Protein AF-A0A964I3G6-F1 (afdb_monomer)

Structure (mmCIF, N/CA/C/O backbone):
data_AF-A0A964I3G6-F1
#
_entry.id   AF-A0A964I3G6-F1
#
loop_
_atom_site.group_PDB
_atom_site.id
_atom_site.type_symbol
_atom_site.label_atom_id
_atom_site.label_alt_id
_atom_site.label_comp_id
_atom_site.label_asym_id
_atom_site.label_entity_id
_atom_site.label_seq_id
_atom_site.pdbx_PDB_ins_code
_atom_site.Cartn_x
_atom_site.Cartn_y
_atom_site.Cartn_z
_atom_site.occupancy
_atom_site.B_iso_or_equiv
_atom_site.auth_seq_id
_atom_site.auth_comp_id
_atom_site.auth_asym_id
_atom_site.auth_atom_id
_atom_site.pdbx_PDB_model_num
ATOM 1 N N . LYS A 1 1 ? 7.035 -9.611 17.360 1.00 90.06 1 LYS A N 1
ATOM 2 C CA . LYS A 1 1 ? 5.694 -9.420 17.974 1.00 90.06 1 LYS A CA 1
ATOM 3 C C . LYS A 1 1 ? 5.381 -7.934 17.898 1.00 90.06 1 LYS A C 1
ATOM 5 O O . LYS A 1 1 ? 6.215 -7.165 18.356 1.00 90.06 1 LYS A O 1
ATOM 10 N N . HIS A 1 2 ? 4.250 -7.549 17.307 1.00 95.50 2 HIS A N 1
ATOM 11 C CA . HIS A 1 2 ? 3.854 -6.147 17.123 1.00 95.50 2 HIS A CA 1
ATOM 12 C C . HIS A 1 2 ? 2.390 -5.980 17.534 1.00 95.50 2 HIS A C 1
ATOM 14 O O . HIS A 1 2 ? 1.595 -6.895 17.319 1.00 95.50 2 HIS A O 1
ATOM 20 N N . SER A 1 3 ? 2.056 -4.851 18.157 1.00 96.94 3 SER A N 1
ATOM 21 C CA . SER A 1 3 ? 0.677 -4.527 18.528 1.00 96.94 3 SER A CA 1
ATOM 22 C C . SER A 1 3 ? -0.135 -4.193 17.282 1.00 96.94 3 SER A C 1
ATOM 24 O O . SER A 1 3 ? 0.332 -3.455 16.418 1.00 96.94 3 SER A O 1
ATOM 26 N N . ILE A 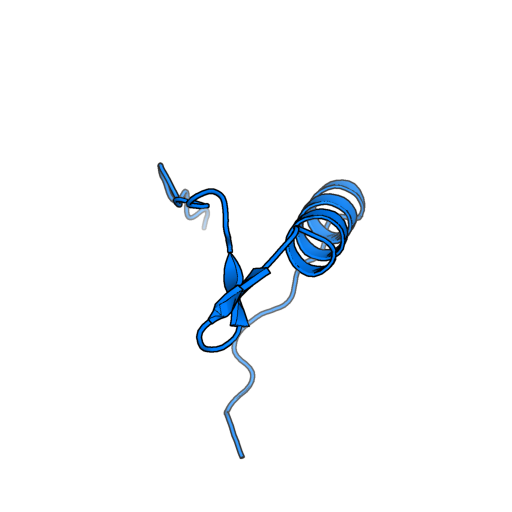1 4 ? -1.356 -4.712 17.209 1.00 95.75 4 ILE A N 1
ATOM 27 C CA . ILE A 1 4 ? -2.312 -4.383 16.149 1.00 95.75 4 ILE A CA 1
ATOM 28 C C . ILE A 1 4 ? -3.076 -3.125 16.580 1.00 95.75 4 ILE A C 1
ATOM 30 O O . ILE A 1 4 ? -3.558 -3.069 17.710 1.00 95.75 4 ILE A O 1
ATOM 34 N N . PHE A 1 5 ? -3.163 -2.120 15.702 1.00 94.75 5 PHE A N 1
ATOM 35 C CA . PHE A 1 5 ? -3.770 -0.810 16.000 1.00 94.75 5 PHE A CA 1
ATOM 36 C C . PHE A 1 5 ? -4.765 -0.314 14.933 1.00 94.75 5 PHE A C 1
ATOM 38 O O . PHE A 1 5 ? -5.234 0.817 15.013 1.00 94.75 5 PHE A O 1
ATOM 45 N N . GLY A 1 6 ? -5.100 -1.139 13.937 1.00 93.94 6 GLY A N 1
ATOM 46 C CA . GLY A 1 6 ? -6.052 -0.787 12.883 1.00 93.94 6 GLY A CA 1
ATOM 47 C C . GLY A 1 6 ? -6.198 -1.884 11.829 1.00 93.94 6 GLY A C 1
ATOM 48 O O . GLY A 1 6 ? -5.440 -2.854 11.829 1.00 93.94 6 GLY A O 1
ATOM 49 N N . GLU A 1 7 ? -7.172 -1.712 10.936 1.00 94.62 7 GLU A N 1
ATOM 50 C CA . GLU A 1 7 ? -7.465 -2.609 9.812 1.00 94.62 7 GLU A CA 1
ATOM 51 C C . GLU A 1 7 ? -7.965 -1.813 8.593 1.00 94.62 7 GLU A C 1
ATOM 53 O O . GLU A 1 7 ? -8.500 -0.710 8.737 1.00 94.62 7 GLU A O 1
ATOM 58 N N . VAL A 1 8 ? -7.818 -2.378 7.392 1.00 95.31 8 VAL A N 1
ATOM 59 C CA . VAL A 1 8 ? -8.357 -1.799 6.150 1.00 95.31 8 VAL A CA 1
ATOM 60 C C . VAL A 1 8 ? -9.762 -2.355 5.917 1.00 95.31 8 VAL A C 1
ATOM 62 O O . VAL A 1 8 ? -9.919 -3.547 5.667 1.00 95.31 8 VAL A O 1
ATOM 65 N N . LYS A 1 9 ? -10.790 -1.502 5.996 1.00 93.38 9 LYS A N 1
ATOM 66 C CA . LYS A 1 9 ? -12.201 -1.937 5.955 1.00 93.38 9 LYS A CA 1
ATOM 67 C C . LYS A 1 9 ? -12.810 -2.030 4.557 1.00 93.38 9 LYS A C 1
ATOM 69 O O . LYS A 1 9 ? -13.728 -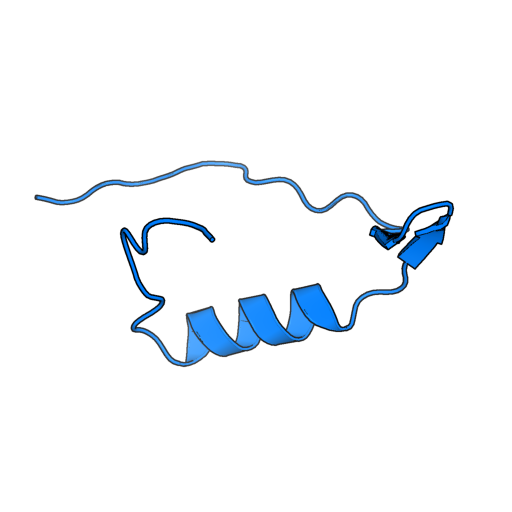2.811 4.345 1.00 93.38 9 LYS A O 1
ATOM 74 N N . ASP A 1 10 ? -12.346 -1.202 3.630 1.00 93.62 10 ASP A N 1
ATOM 75 C CA . ASP A 1 10 ? -12.944 -1.062 2.304 1.00 93.62 10 ASP A CA 1
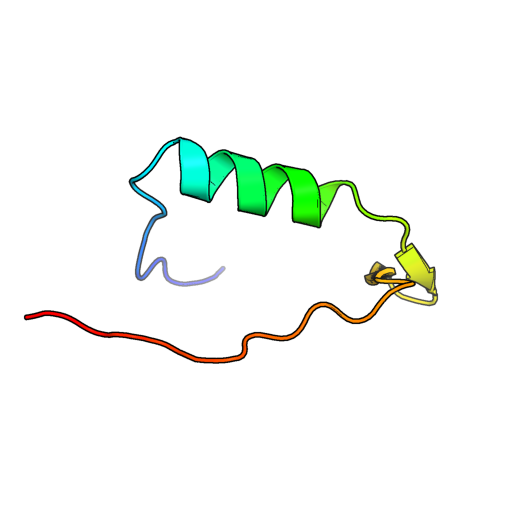ATOM 76 C C . ASP A 1 10 ? -12.262 -1.976 1.274 1.00 93.62 10 ASP A C 1
ATOM 78 O O . ASP A 1 10 ? -11.034 -2.038 1.210 1.00 93.62 10 ASP A O 1
ATOM 82 N N . ALA A 1 11 ? -13.054 -2.665 0.448 1.00 94.44 11 ALA A N 1
ATOM 83 C CA . ALA A 1 11 ? -12.549 -3.637 -0.524 1.00 94.44 11 ALA A CA 1
ATOM 84 C C . ALA A 1 11 ? -11.730 -2.981 -1.646 1.00 94.44 11 ALA A C 1
ATOM 86 O O . ALA A 1 11 ? -10.732 -3.547 -2.090 1.00 94.44 11 ALA A O 1
ATOM 87 N N . ALA A 1 12 ? -12.103 -1.772 -2.081 1.00 95.06 12 ALA A N 1
ATOM 88 C CA . ALA A 1 12 ? -11.308 -1.043 -3.067 1.00 95.06 12 ALA A CA 1
ATOM 89 C C . ALA A 1 12 ? -9.949 -0.636 -2.471 1.00 95.06 12 ALA A C 1
ATOM 91 O O . ALA A 1 12 ? -8.917 -0.759 -3.127 1.00 95.06 12 ALA A O 1
ATOM 92 N N . SER A 1 13 ? -9.935 -0.232 -1.200 1.00 94.69 13 SER A N 1
ATOM 93 C CA . SER A 1 13 ? -8.717 0.093 -0.454 1.00 94.69 13 SER A CA 1
ATOM 94 C C . SER A 1 13 ? -7.824 -1.131 -0.233 1.00 94.69 13 SER A C 1
ATOM 96 O O . SER A 1 13 ? -6.607 -1.021 -0.368 1.00 94.69 13 SER A O 1
ATOM 98 N N . GLN A 1 14 ? -8.403 -2.302 0.052 1.00 96.12 14 GLN A N 1
ATOM 99 C CA . GLN A 1 14 ? -7.662 -3.568 0.116 1.00 96.12 14 GLN A CA 1
ATOM 100 C C . GLN A 1 14 ? -7.020 -3.902 -1.237 1.00 96.12 14 GLN A C 1
ATOM 102 O O . GLN A 1 14 ? -5.820 -4.151 -1.284 1.00 96.12 14 GLN A O 1
ATOM 107 N N . GLY A 1 15 ? -7.761 -3.771 -2.342 1.00 97.00 15 GLY A N 1
ATOM 108 C CA . GLY A 1 15 ? -7.212 -3.996 -3.683 1.00 97.00 15 GLY A CA 1
ATOM 109 C C . GLY A 1 15 ? -6.046 -3.064 -4.040 1.00 97.00 15 GLY A C 1
ATOM 110 O O . GLY A 1 15 ? -5.118 -3.473 -4.733 1.00 97.00 15 GLY A O 1
ATOM 111 N N . VAL A 1 16 ? -6.040 -1.824 -3.535 1.00 95.56 16 VAL A N 1
ATOM 112 C CA . VAL A 1 16 ? -4.882 -0.922 -3.684 1.00 95.56 16 VAL A CA 1
ATOM 113 C C . VAL A 1 16 ? -3.672 -1.432 -2.895 1.00 95.56 16 VAL A C 1
ATOM 115 O O . VAL A 1 16 ? -2.554 -1.360 -3.401 1.00 95.56 16 VAL A O 1
ATOM 118 N N . VAL A 1 17 ? -3.870 -1.950 -1.679 1.00 95.56 17 VAL A N 1
ATOM 119 C CA . VAL A 1 17 ? -2.787 -2.543 -0.873 1.00 95.56 1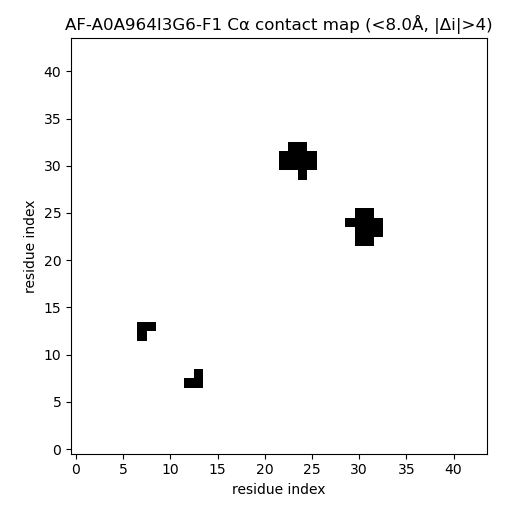7 VAL A CA 1
ATOM 120 C C . VAL A 1 17 ? -2.207 -3.774 -1.566 1.00 95.56 17 VAL A C 1
ATOM 122 O O . VAL A 1 17 ? -0.985 -3.887 -1.656 1.00 95.56 17 VAL A O 1
ATOM 125 N N . ASP A 1 18 ? -3.060 -4.640 -2.110 1.00 96.75 18 ASP A N 1
ATOM 126 C CA . ASP A 1 18 ? -2.631 -5.829 -2.851 1.00 96.75 18 ASP A CA 1
ATOM 127 C C . ASP A 1 18 ? -1.815 -5.436 -4.089 1.00 96.75 18 ASP A C 1
ATOM 129 O O . ASP A 1 18 ? -0.695 -5.910 -4.275 1.00 96.75 18 ASP A O 1
ATOM 133 N N . ALA A 1 19 ? -2.303 -4.468 -4.871 1.00 96.12 19 ALA A N 1
ATOM 134 C CA . ALA A 1 19 ? -1.581 -3.954 -6.034 1.00 96.12 19 ALA A CA 1
ATOM 135 C C . ALA A 1 19 ? -0.214 -3.346 -5.667 1.00 96.12 19 ALA A C 1
ATOM 137 O O . ALA A 1 19 ? 0.747 -3.487 -6.422 1.00 96.12 19 ALA A O 1
ATOM 138 N N . ILE A 1 20 ? -0.103 -2.682 -4.508 1.00 95.75 20 ILE A N 1
ATOM 139 C CA . ILE A 1 20 ? 1.176 -2.178 -3.983 1.00 95.75 20 ILE A CA 1
ATOM 140 C C . ILE A 1 20 ? 2.111 -3.335 -3.605 1.00 95.75 20 ILE A C 1
ATOM 142 O O . ILE A 1 20 ? 3.319 -3.216 -3.803 1.00 95.75 20 ILE A O 1
ATOM 146 N N . GLY A 1 21 ? 1.582 -4.443 -3.086 1.00 95.56 21 GLY A N 1
ATOM 147 C CA . GLY A 1 21 ? 2.358 -5.640 -2.750 1.00 95.56 21 GLY A CA 1
ATOM 148 C C . GLY A 1 21 ? 2.948 -6.367 -3.963 1.00 95.56 21 GLY A C 1
ATOM 149 O O . GLY A 1 21 ? 3.953 -7.060 -3.823 1.00 95.56 21 GLY A O 1
ATOM 150 N N . GLU A 1 22 ? 2.365 -6.183 -5.149 1.00 96.19 22 GLU A N 1
ATOM 151 C CA . GLU A 1 22 ? 2.777 -6.846 -6.396 1.00 96.19 22 GLU A CA 1
ATOM 152 C C . GLU A 1 22 ? 3.734 -6.014 -7.271 1.00 96.19 22 GLU A C 1
ATOM 154 O O . GLU A 1 22 ? 4.192 -6.481 -8.319 1.00 96.19 22 GLU A O 1
ATOM 159 N N . VAL A 1 23 ? 4.055 -4.774 -6.884 1.00 96.31 23 VAL A N 1
ATOM 160 C CA . VAL A 1 23 ? 4.921 -3.907 -7.699 1.00 96.31 23 VAL A CA 1
ATOM 161 C C . VAL A 1 23 ? 6.342 -4.459 -7.809 1.00 96.31 23 VAL A C 1
ATOM 163 O O . VAL A 1 23 ? 6.884 -5.053 -6.880 1.00 96.31 23 VAL A O 1
ATOM 166 N N . ALA A 1 24 ? 6.999 -4.180 -8.936 1.00 96.94 24 ALA A N 1
ATOM 167 C CA . ALA A 1 24 ? 8.400 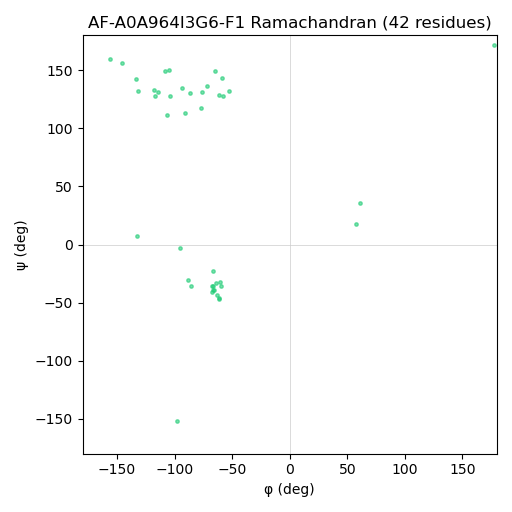-4.536 -9.120 1.00 96.94 24 ALA A CA 1
ATOM 168 C C . ALA A 1 24 ? 9.283 -3.890 -8.037 1.00 96.94 24 ALA A C 1
ATOM 170 O O . ALA A 1 24 ? 9.265 -2.668 -7.846 1.00 96.94 24 ALA A O 1
ATOM 171 N N . THR A 1 25 ? 10.089 -4.709 -7.362 1.00 97.44 25 THR A N 1
ATOM 172 C CA . THR A 1 25 ? 11.059 -4.284 -6.350 1.00 97.44 25 THR A CA 1
ATOM 173 C C . THR A 1 25 ? 12.487 -4.335 -6.899 1.00 97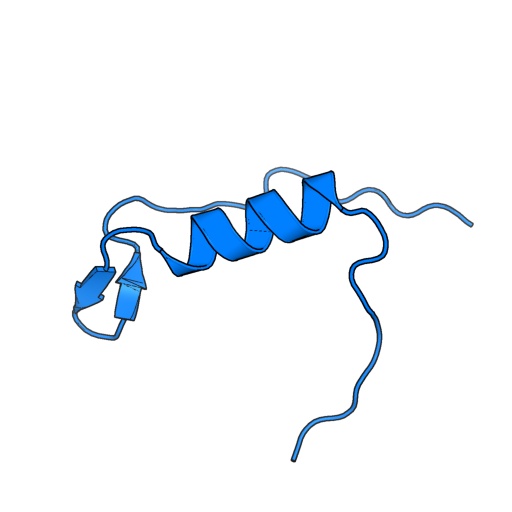.44 25 THR A C 1
ATOM 175 O O . THR A 1 25 ? 12.817 -5.098 -7.806 1.00 97.44 25 THR A O 1
A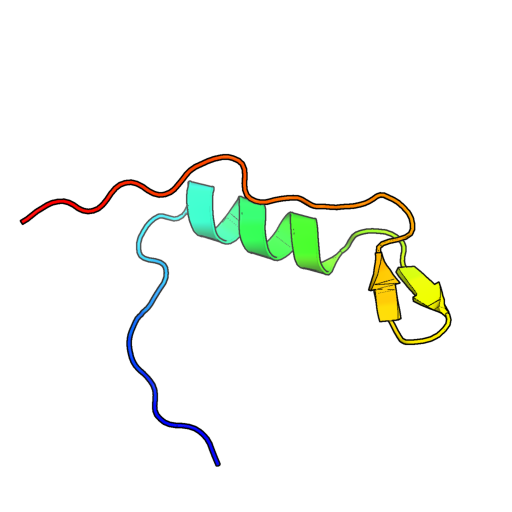TOM 178 N N . GLY A 1 26 ? 13.341 -3.457 -6.382 1.00 94.75 26 GLY A N 1
ATOM 179 C CA . GLY A 1 26 ? 14.785 -3.471 -6.574 1.00 94.75 26 GLY A CA 1
ATOM 180 C C . GLY A 1 26 ? 15.495 -4.123 -5.386 1.00 94.75 26 GLY A C 1
ATOM 181 O O . GLY A 1 26 ? 14.942 -4.961 -4.678 1.00 94.75 26 GLY A O 1
ATOM 182 N N . SER A 1 27 ? 16.742 -3.724 -5.133 1.00 96.00 27 SER A N 1
ATOM 183 C CA . SER A 1 27 ? 17.514 -4.238 -3.996 1.00 96.00 27 SER A CA 1
ATOM 184 C C . SER A 1 27 ? 16.826 -3.958 -2.654 1.00 96.00 27 SER A C 1
ATOM 186 O O . SER A 1 27 ? 16.321 -2.852 -2.456 1.00 96.00 27 SER A O 1
ATOM 188 N N . GLN A 1 28 ? 16.925 -4.902 -1.710 1.00 96.06 28 GLN A N 1
ATOM 189 C CA . GLN A 1 28 ? 16.382 -4.779 -0.344 1.00 96.06 28 GLN A CA 1
ATOM 190 C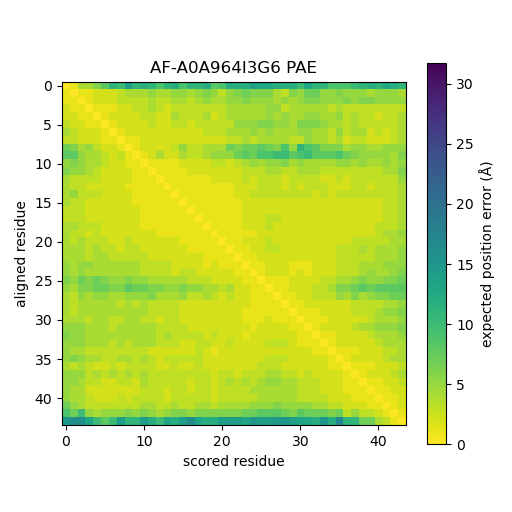 C . GLN A 1 28 ? 14.854 -4.604 -0.316 1.00 96.06 28 GLN A C 1
ATOM 192 O O . GLN A 1 28 ? 14.338 -3.832 0.488 1.00 96.06 28 GLN A O 1
ATOM 197 N N . ASP A 1 29 ? 14.150 -5.261 -1.245 1.00 95.31 29 ASP A N 1
ATOM 198 C CA . ASP A 1 29 ? 12.684 -5.249 -1.364 1.00 95.31 29 ASP A CA 1
ATOM 199 C C . ASP A 1 29 ? 12.074 -3.847 -1.531 1.00 95.31 29 ASP A C 1
ATOM 201 O O . ASP A 1 29 ? 10.876 -3.629 -1.356 1.00 95.31 29 ASP A O 1
ATOM 205 N N . ARG A 1 30 ? 12.895 -2.860 -1.907 1.00 95.25 30 ARG A N 1
ATOM 206 C CA . ARG A 1 30 ? 12.441 -1.490 -2.127 1.00 95.25 30 ARG A CA 1
ATOM 207 C C . ARG A 1 30 ? 11.699 -1.404 -3.462 1.00 95.25 30 ARG A C 1
ATOM 209 O O . ARG A 1 30 ? 12.276 -1.813 -4.466 1.00 95.25 30 ARG A O 1
ATOM 216 N N . PRO A 1 31 ? 10.500 -0.801 -3.538 1.00 96.88 31 PRO A N 1
ATOM 217 C CA . PRO A 1 31 ? 9.812 -0.586 -4.809 1.00 96.88 31 PRO A CA 1
ATOM 218 C C . PRO A 1 31 ? 10.697 0.133 -5.836 1.00 96.88 31 PRO A C 1
ATOM 220 O O . PRO A 1 31 ? 11.321 1.152 -5.522 1.00 96.88 31 PRO A O 1
ATOM 223 N N . ALA A 1 32 ? 10.743 -0.385 -7.066 1.00 96.25 32 ALA A N 1
ATOM 224 C CA . ALA A 1 32 ? 11.515 0.198 -8.164 1.00 96.25 32 ALA A CA 1
ATOM 225 C C . ALA A 1 32 ? 10.985 1.588 -8.551 1.00 96.25 32 ALA A C 1
ATOM 227 O O . ALA A 1 32 ? 11.754 2.482 -8.901 1.00 96.25 32 ALA A O 1
ATOM 228 N N . THR A 1 33 ? 9.668 1.775 -8.430 1.00 94.56 33 THR A N 1
ATOM 229 C CA . THR A 1 33 ? 9.014 3.084 -8.514 1.00 94.56 33 THR A CA 1
ATOM 230 C C . THR A 1 33 ? 8.629 3.549 -7.108 1.00 94.56 33 THR A C 1
ATOM 232 O O . THR A 1 33 ? 7.967 2.792 -6.398 1.00 94.56 33 THR A O 1
ATOM 235 N N . PRO A 1 34 ? 8.999 4.771 -6.678 1.00 94.06 34 PRO A N 1
ATOM 236 C CA . PRO A 1 34 ? 8.626 5.276 -5.360 1.00 94.06 34 PRO A CA 1
ATOM 237 C C . PRO A 1 34 ? 7.107 5.384 -5.174 1.00 94.06 34 PRO A C 1
ATOM 239 O O . PRO A 1 34 ? 6.421 6.030 -5.966 1.00 94.06 34 PRO A O 1
ATOM 242 N N . ILE A 1 35 ? 6.600 4.808 -4.084 1.00 94.12 35 ILE A N 1
ATOM 243 C CA . ILE A 1 35 ? 5.198 4.903 -3.662 1.00 94.12 35 ILE A CA 1
ATOM 244 C C . ILE A 1 35 ? 5.146 5.842 -2.455 1.00 94.12 35 ILE A C 1
ATOM 246 O O . ILE A 1 35 ? 5.672 5.516 -1.392 1.00 94.12 35 ILE A O 1
ATOM 250 N N . SER A 1 36 ? 4.543 7.020 -2.627 1.00 95.38 36 SER A N 1
ATOM 251 C CA . SER A 1 36 ? 4.528 8.085 -1.614 1.00 95.38 36 SER A CA 1
ATOM 252 C C . SER A 1 36 ? 3.110 8.404 -1.148 1.00 95.38 36 SER A C 1
ATOM 254 O O . SER A 1 36 ? 2.220 8.647 -1.965 1.00 95.38 36 SER A O 1
ATOM 256 N N . ILE A 1 37 ? 2.920 8.489 0.169 1.00 95.88 37 ILE A N 1
ATOM 257 C CA . ILE A 1 37 ? 1.674 8.962 0.785 1.00 95.88 37 ILE A CA 1
ATOM 258 C C . ILE A 1 37 ? 1.641 10.490 0.677 1.00 95.88 37 ILE A C 1
ATOM 260 O O . ILE A 1 37 ? 2.509 11.171 1.217 1.00 95.88 37 ILE A O 1
ATOM 264 N N . LYS A 1 38 ? 0.658 11.034 -0.047 1.00 97.00 38 LYS A N 1
ATOM 265 C CA . LYS A 1 38 ? 0.554 12.484 -0.300 1.00 97.00 38 LYS A CA 1
ATOM 266 C C . LYS A 1 38 ? -0.177 13.237 0.810 1.00 97.00 38 LYS A C 1
ATOM 268 O O . LYS A 1 38 ? 0.170 14.374 1.107 1.00 97.00 38 LYS A O 1
ATOM 273 N N . SER A 1 39 ? -1.192 12.620 1.402 1.00 96.38 39 SER A N 1
ATOM 274 C CA . SER A 1 39 ? -2.008 13.202 2.464 1.00 96.38 39 SER A CA 1
ATOM 275 C C . SER A 1 39 ? -2.654 12.100 3.297 1.00 96.38 39 SER A C 1
ATOM 277 O O . SER A 1 39 ? -2.773 10.959 2.848 1.00 96.38 39 SER A O 1
ATOM 279 N N . ILE A 1 40 ? -3.061 12.451 4.516 1.00 95.50 40 ILE A N 1
ATOM 280 C CA . ILE A 1 40 ? -3.786 11.575 5.438 1.00 95.50 40 ILE A CA 1
ATOM 281 C C . ILE A 1 40 ? -4.980 12.372 5.965 1.00 95.50 40 ILE A C 1
ATOM 283 O O . ILE A 1 40 ? -4.819 13.520 6.378 1.00 95.50 40 ILE A O 1
ATOM 287 N N . THR A 1 41 ? -6.164 11.766 5.946 1.00 96.38 41 THR A N 1
ATOM 288 C CA . THR A 1 41 ? -7.394 12.344 6.498 1.00 96.38 41 THR A CA 1
ATOM 289 C C . THR A 1 41 ? -7.843 11.495 7.678 1.00 96.38 41 THR A C 1
ATOM 291 O O . THR A 1 41 ? -7.903 10.274 7.565 1.00 96.38 41 THR A O 1
ATOM 294 N N . VAL A 1 42 ? -8.150 12.143 8.802 1.00 95.12 42 VAL A N 1
ATOM 295 C CA . VAL A 1 42 ? -8.678 11.500 10.011 1.00 95.12 42 VAL A CA 1
ATOM 296 C C . VAL A 1 42 ? -10.068 12.066 10.265 1.00 95.12 42 VAL A C 1
ATOM 298 O O . VAL A 1 42 ? -10.241 13.283 10.277 1.00 95.12 42 VAL A O 1
ATOM 301 N N . THR A 1 43 ? -11.048 11.183 10.422 1.00 90.25 43 THR A N 1
ATOM 302 C CA . THR A 1 43 ? -12.428 11.519 10.789 1.00 90.25 43 THR A CA 1
ATOM 303 C C . THR A 1 43 ? -12.691 11.073 12.223 1.00 90.25 43 THR A C 1
ATOM 305 O O . THR A 1 43 ? -12.077 10.102 12.668 1.00 90.25 43 THR A O 1
ATOM 308 N N . GLU A 1 44 ? -13.568 11.789 12.92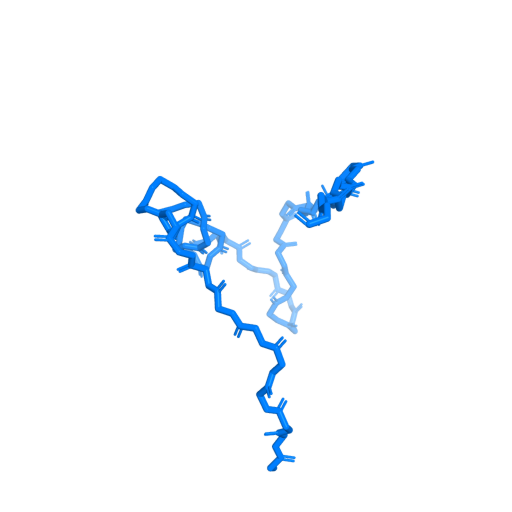9 1.00 77.00 44 GLU A N 1
ATOM 309 C CA . GLU A 1 44 ? -14.017 11.429 14.286 1.00 77.00 44 GLU A CA 1
ATOM 310 C C . GLU A 1 44 ? -14.811 10.115 14.322 1.00 77.00 44 GLU A C 1
ATOM 312 O O . GLU A 1 44 ? -15.514 9.813 13.327 1.00 77.00 44 GLU A O 1
#

Mean predicted aligned error: 3.34 Å

Nearest PDB structures (foldseek):
  2xts-assembly1_B  TM=3.308E-01  e=6.661E+00  Paracoccus pantotrophus

Radius of gyration: 13.37 Å; Cα contacts (8 Å, |Δi|>4): 14; chains: 1; bounding box: 32×23×28 Å

Sequence (44 aa):
KHSIFGEVKDAASQGVVDAIGEVATGSQDRPATPISIKSITVTE

pLDDT: mean 94.9, std 3.1, range [77.0, 97.44]

Solvent-accessible surface area (backbone atoms only — not comparable to full-atom values): 3241 Å² total; per-residue (Å²): 140,80,87,86,88,81,82,83,85,48,70,72,60,44,52,53,53,51,55,62,72,68,53,63,55,46,79,91,76,38,58,66,62,88,87,77,88,88,80,86,86,86,81,136

Foldseek 3Di:
DDDDDDDDDDPVVVVVVVVVVPADADPPRHHPDDDDDPDDDDDD

Secondary structure (DSSP, 8-state):
----------HHHHHHHHHHHTS-B-GGG-BSS-----------